Protein AF-A0A183G8P6-F1 (afdb_monomer_lite)

Radius of gyration: 13.99 Å; chains: 1; bounding box: 27×24×45 Å

Structure (mmCIF, N/CA/C/O backbone):
data_AF-A0A183G8P6-F1
#
_entry.id   AF-A0A183G8P6-F1
#
loop_
_atom_site.group_PDB
_atom_site.id
_atom_site.type_symbol
_atom_site.label_atom_id
_atom_site.label_alt_id
_atom_site.label_comp_id
_atom_site.label_asym_id
_atom_site.label_entity_id
_atom_site.label_seq_id
_atom_site.pdbx_PDB_ins_code
_atom_site.Cartn_x
_atom_site.Cartn_y
_atom_site.Cartn_z
_atom_site.occupancy
_atom_site.B_iso_or_equiv
_atom_site.auth_seq_id
_atom_site.auth_comp_id
_atom_site.auth_asym_id
_atom_site.auth_atom_id
_atom_site.pdbx_PDB_model_num
ATOM 1 N N . MET A 1 1 ? 2.191 9.570 -8.312 1.00 76.25 1 MET A N 1
ATOM 2 C CA . MET A 1 1 ? 1.168 9.500 -7.245 1.00 76.25 1 MET A CA 1
ATOM 3 C C . MET A 1 1 ? 1.745 10.107 -5.976 1.00 76.25 1 MET A C 1
ATOM 5 O O . MET A 1 1 ? 2.861 9.744 -5.615 1.00 76.25 1 MET A O 1
ATOM 9 N N . THR A 1 2 ? 1.056 11.068 -5.359 1.00 91.69 2 THR A N 1
ATOM 10 C CA . THR A 1 2 ? 1.535 11.735 -4.135 1.00 91.69 2 THR A CA 1
ATOM 11 C C . THR A 1 2 ? 1.148 10.928 -2.898 1.00 91.69 2 THR A C 1
ATOM 13 O O . THR A 1 2 ? 0.217 10.124 -2.950 1.00 91.69 2 THR A O 1
ATOM 16 N N . THR A 1 3 ? 1.824 11.165 -1.773 1.00 91.75 3 THR A N 1
ATOM 17 C CA . THR A 1 3 ? 1.482 10.537 -0.487 1.00 91.75 3 THR A CA 1
ATOM 18 C C . THR A 1 3 ? 0.033 10.818 -0.085 1.00 91.75 3 THR A C 1
ATOM 20 O O . THR A 1 3 ? -0.663 9.904 0.337 1.00 91.75 3 THR A O 1
ATOM 23 N N . GLN A 1 4 ? -0.471 12.041 -0.292 1.00 94.62 4 GLN A N 1
ATOM 24 C CA . GLN A 1 4 ? -1.855 12.387 0.051 1.00 94.62 4 GLN A CA 1
ATOM 25 C C . GLN A 1 4 ? -2.877 11.566 -0.747 1.00 94.62 4 GLN A C 1
ATOM 27 O O . GLN A 1 4 ? -3.863 11.092 -0.187 1.00 94.62 4 GLN A O 1
ATOM 32 N N . THR A 1 5 ? -2.634 11.365 -2.047 1.00 95.44 5 THR A N 1
ATOM 33 C CA . THR A 1 5 ? -3.502 10.525 -2.883 1.00 95.44 5 THR A CA 1
ATOM 34 C C . THR A 1 5 ? -3.496 9.073 -2.405 1.00 95.44 5 THR A C 1
ATOM 36 O O . THR A 1 5 ? -4.547 8.441 -2.385 1.00 95.44 5 THR A O 1
ATOM 39 N N . VAL A 1 6 ? -2.338 8.556 -1.977 1.00 95.75 6 VAL A N 1
ATOM 40 C CA . VAL A 1 6 ? -2.235 7.204 -1.407 1.00 95.75 6 VAL A CA 1
ATOM 41 C C . VAL A 1 6 ? -3.054 7.080 -0.129 1.00 95.75 6 VAL A C 1
ATOM 43 O O . VAL A 1 6 ? -3.851 6.156 -0.021 1.00 95.75 6 VAL A O 1
ATOM 46 N N . LEU A 1 7 ? -2.904 8.006 0.818 1.00 96.56 7 LEU A N 1
ATOM 47 C CA . LEU A 1 7 ? -3.642 7.942 2.084 1.00 96.56 7 LEU A CA 1
ATOM 48 C C . LEU A 1 7 ? -5.155 8.011 1.862 1.00 96.56 7 LEU A C 1
ATOM 50 O O . LEU A 1 7 ? -5.885 7.184 2.398 1.00 96.56 7 LEU A O 1
ATOM 54 N N . SER A 1 8 ? -5.608 8.903 0.978 1.00 97.06 8 SER A N 1
ATOM 55 C CA . SER A 1 8 ? -7.023 9.005 0.604 1.00 97.06 8 SER A CA 1
ATOM 56 C C . SER A 1 8 ? -7.559 7.708 -0.023 1.00 97.06 8 SER A C 1
ATOM 58 O O . SER A 1 8 ? -8.663 7.271 0.301 1.00 97.06 8 SER A O 1
ATOM 60 N N . PHE A 1 9 ? -6.765 7.042 -0.870 1.00 96.25 9 PHE A N 1
ATOM 61 C CA . PHE A 1 9 ? -7.113 5.723 -1.402 1.00 96.25 9 PHE A CA 1
ATOM 62 C C . PHE A 1 9 ? -7.229 4.673 -0.289 1.00 96.25 9 PHE A C 1
ATOM 64 O O . PHE A 1 9 ? -8.189 3.900 -0.272 1.00 96.25 9 PHE A O 1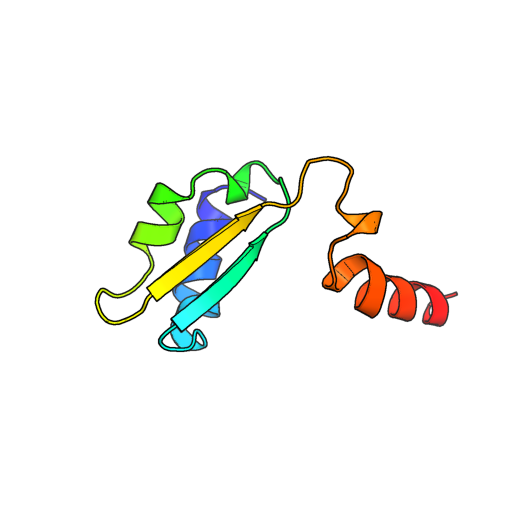
ATOM 71 N N . PHE A 1 10 ? -6.277 4.646 0.647 1.00 96.94 10 PHE A N 1
ATOM 72 C CA . PHE A 1 10 ? -6.315 3.685 1.744 1.00 96.94 10 PHE A CA 1
ATOM 73 C C . PHE A 1 10 ? -7.557 3.883 2.622 1.00 96.94 10 PHE A C 1
ATOM 75 O O . PHE A 1 10 ? -8.287 2.921 2.859 1.00 96.94 10 PHE A O 1
ATOM 82 N N . GLU A 1 11 ? -7.844 5.120 3.020 1.00 97.00 11 GLU A N 1
ATOM 83 C CA . GLU A 1 11 ? -8.976 5.459 3.889 1.00 97.00 11 GLU A CA 1
ATOM 84 C C . GLU A 1 11 ? -10.334 5.187 3.236 1.00 97.00 11 GLU A C 1
ATOM 86 O O . GLU A 1 11 ? -11.214 4.590 3.858 1.00 97.00 11 GLU A O 1
ATOM 91 N N . HIS A 1 12 ? -10.523 5.615 1.986 1.00 97.31 12 HIS A N 1
ATOM 92 C CA . HIS A 1 12 ? -11.856 5.640 1.377 1.00 97.31 12 HIS A CA 1
ATOM 93 C C . HIS A 1 12 ? -12.152 4.468 0.445 1.00 97.31 12 HIS A C 1
ATOM 95 O O . HIS A 1 12 ? -13.320 4.210 0.160 1.00 97.31 12 HIS A O 1
ATOM 101 N N . VAL A 1 13 ? -11.130 3.761 -0.042 1.00 97.06 13 VAL A N 1
ATOM 102 C CA . VAL A 1 13 ? -11.307 2.684 -1.028 1.00 97.06 13 VAL A CA 1
ATOM 103 C C . VAL A 1 13 ? -10.852 1.347 -0.463 1.00 97.06 13 VAL A C 1
ATOM 105 O O . VAL A 1 13 ? -11.616 0.383 -0.478 1.00 97.06 13 VAL A O 1
ATOM 108 N N . PHE A 1 14 ? -9.632 1.279 0.070 1.00 96.38 14 PHE A N 1
ATOM 109 C CA . PHE A 1 14 ? -9.058 0.014 0.526 1.00 96.38 14 PHE A CA 1
ATOM 110 C C . PHE A 1 14 ? -9.651 -0.465 1.858 1.00 96.38 14 PHE A C 1
ATOM 112 O O . PHE A 1 14 ? -10.170 -1.578 1.932 1.00 96.38 14 PHE A O 1
ATOM 119 N N . VAL A 1 15 ? -9.613 0.359 2.913 1.00 97.00 15 VAL A N 1
ATOM 120 C CA . VAL A 1 15 ? -10.045 -0.016 4.275 1.00 97.00 15 VAL A CA 1
ATOM 121 C C . VAL A 1 15 ? -11.491 -0.537 4.347 1.00 97.00 15 VAL A C 1
ATOM 123 O O . VAL A 1 15 ? -11.706 -1.535 5.054 1.00 97.00 15 VAL A O 1
ATOM 126 N N . PRO A 1 16 ? -12.474 0.043 3.622 1.00 96.88 16 PRO A N 1
ATOM 127 C CA . PRO A 1 16 ? -13.837 -0.487 3.585 1.00 96.88 16 PRO A CA 1
ATOM 128 C C . PRO A 1 16 ? -13.938 -1.923 3.055 1.00 96.88 16 PRO A C 1
ATOM 130 O O . PRO A 1 16 ? -14.820 -2.661 3.481 1.00 96.88 16 PRO A O 1
ATOM 133 N N . GLN A 1 17 ? -13.030 -2.333 2.162 1.00 96.69 17 GLN A N 1
ATOM 134 C CA . GLN A 1 17 ? -13.021 -3.666 1.542 1.00 96.69 17 GLN A CA 1
ATOM 135 C C . GLN A 1 17 ? -11.986 -4.621 2.156 1.00 96.69 17 GLN A C 1
ATOM 137 O O . GLN A 1 17 ? -11.995 -5.819 1.878 1.00 96.69 17 GLN A O 1
ATOM 142 N N . MET A 1 18 ? -11.079 -4.105 2.986 1.00 96.69 18 MET A N 1
ATOM 143 C CA . MET A 1 18 ? -9.985 -4.869 3.579 1.00 96.69 18 MET A CA 1
ATOM 144 C C . MET A 1 18 ? -10.521 -5.979 4.512 1.00 96.69 18 MET A C 1
ATOM 146 O O . MET A 1 18 ? -11.341 -5.678 5.382 1.00 96.69 18 MET A O 1
ATOM 150 N N . PRO A 1 19 ? -10.046 -7.234 4.412 1.00 96.88 19 PRO A N 1
ATOM 151 C CA . PRO A 1 19 ? -10.356 -8.276 5.395 1.00 96.88 19 PRO A CA 1
ATOM 152 C C . PRO A 1 19 ? -9.685 -7.991 6.751 1.00 96.88 19 PRO A C 1
ATOM 154 O O . PRO A 1 19 ? -8.780 -7.164 6.839 1.00 96.88 19 PRO A O 1
ATOM 157 N N . ASP A 1 20 ? -10.079 -8.701 7.811 1.00 97.62 20 ASP A N 1
ATOM 158 C CA . ASP A 1 20 ? -9.520 -8.480 9.159 1.00 97.62 20 ASP A CA 1
ATOM 159 C C . ASP A 1 20 ? -8.004 -8.692 9.227 1.00 97.62 20 ASP A C 1
ATOM 161 O O . ASP A 1 20 ? -7.314 -7.995 9.963 1.00 97.62 20 ASP A O 1
ATOM 165 N N . ASN A 1 21 ? -7.471 -9.615 8.423 1.00 97.81 21 ASN A N 1
ATOM 166 C CA . ASN A 1 21 ? -6.040 -9.855 8.276 1.00 97.81 21 ASN A CA 1
ATOM 167 C C . ASN A 1 21 ? -5.679 -9.781 6.793 1.00 97.81 21 ASN A C 1
ATOM 169 O O . ASN A 1 21 ? -6.151 -10.591 5.995 1.00 97.81 21 ASN A O 1
ATOM 173 N N . CYS A 1 22 ? -4.845 -8.816 6.414 1.00 97.62 22 CYS A N 1
ATOM 174 C CA . CYS A 1 22 ? -4.491 -8.574 5.021 1.00 97.62 22 CYS A CA 1
ATOM 175 C C . CYS A 1 22 ? -2.979 -8.422 4.854 1.00 97.62 22 CYS A C 1
ATOM 177 O O . CYS A 1 22 ? -2.327 -7.723 5.627 1.00 97.62 22 CYS A O 1
ATOM 179 N N . THR A 1 23 ? -2.425 -9.030 3.806 1.00 96.50 23 THR A N 1
ATOM 180 C CA . THR A 1 23 ? -1.093 -8.684 3.299 1.00 96.50 23 THR A CA 1
ATOM 181 C C . THR A 1 23 ? -1.254 -7.998 1.954 1.00 96.50 23 THR A C 1
ATOM 183 O O . THR A 1 23 ? -1.853 -8.571 1.046 1.00 96.50 23 THR A O 1
ATOM 186 N N . ILE A 1 24 ? -0.709 -6.791 1.822 1.00 95.19 24 ILE A N 1
ATOM 187 C CA . ILE A 1 24 ? -0.692 -6.040 0.569 1.00 95.19 24 ILE A CA 1
ATOM 188 C C . ILE A 1 24 ? 0.730 -5.960 0.018 1.00 95.19 24 ILE A C 1
ATOM 190 O O . ILE A 1 24 ? 1.697 -5.772 0.760 1.00 95.19 24 ILE A O 1
ATOM 194 N N . ILE A 1 25 ? 0.841 -6.103 -1.301 1.00 94.44 25 ILE A N 1
ATOM 195 C CA . ILE A 1 25 ? 2.089 -5.947 -2.041 1.00 94.44 25 ILE A CA 1
ATO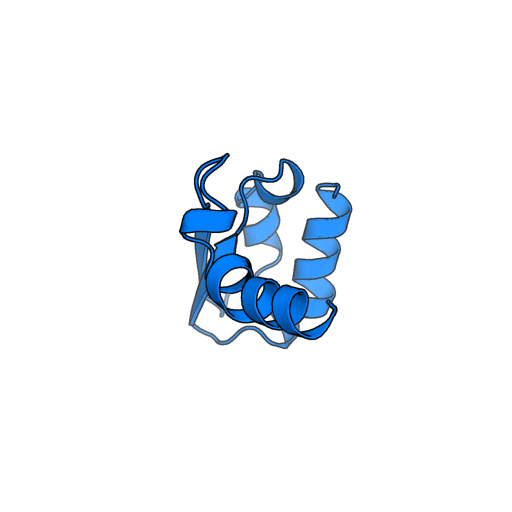M 196 C C . ILE A 1 25 ? 1.997 -4.644 -2.837 1.00 94.44 25 ILE A C 1
ATOM 198 O O . ILE A 1 25 ? 1.129 -4.506 -3.699 1.00 94.44 25 ILE A O 1
ATOM 202 N N . LEU A 1 26 ? 2.874 -3.689 -2.535 1.00 93.75 26 LEU A N 1
ATOM 203 C CA . LEU A 1 26 ? 2.912 -2.363 -3.148 1.00 93.75 26 LEU A CA 1
ATOM 204 C C . LEU A 1 26 ? 4.115 -2.216 -4.082 1.00 93.75 26 LEU A C 1
ATOM 206 O O . LEU A 1 26 ? 5.155 -2.845 -3.892 1.00 93.75 26 LEU A O 1
ATOM 210 N N . ASP A 1 27 ? 3.968 -1.347 -5.078 1.00 91.75 27 ASP A N 1
ATOM 211 C CA . ASP A 1 27 ? 5.079 -0.897 -5.919 1.00 91.75 27 ASP A CA 1
ATOM 212 C C . ASP A 1 27 ? 6.016 0.034 -5.121 1.00 91.75 27 ASP A C 1
ATOM 214 O O . ASP A 1 27 ? 5.612 0.637 -4.122 1.00 91.75 27 ASP A O 1
ATOM 218 N N . SER A 1 28 ? 7.256 0.217 -5.571 1.00 92.62 28 SER A N 1
ATOM 219 C CA . SER A 1 28 ? 8.261 1.079 -4.931 1.00 92.62 28 SER A CA 1
ATOM 220 C C . SER A 1 28 ? 8.059 2.576 -5.197 1.00 92.62 28 SER A C 1
ATOM 222 O O . SER A 1 28 ? 9.016 3.352 -5.171 1.00 92.62 28 SER A O 1
ATOM 224 N N . TRP A 1 29 ? 6.841 3.015 -5.519 1.00 91.81 29 TRP A N 1
ATOM 225 C CA . TRP A 1 29 ? 6.578 4.429 -5.786 1.00 91.81 29 TRP A CA 1
ATOM 226 C C . TRP A 1 29 ? 6.741 5.252 -4.510 1.00 91.81 29 TRP A C 1
ATOM 228 O O . TRP A 1 29 ? 6.300 4.850 -3.436 1.00 91.81 29 TRP A O 1
ATOM 238 N N . ALA A 1 30 ? 7.296 6.460 -4.639 1.00 91.81 30 ALA A N 1
ATOM 239 C CA . ALA A 1 30 ? 7.550 7.344 -3.501 1.00 91.81 30 ALA A CA 1
ATOM 240 C C . ALA A 1 30 ? 6.300 7.595 -2.634 1.00 91.81 30 ALA A C 1
ATOM 242 O O . ALA A 1 30 ? 6.405 7.635 -1.412 1.00 91.81 30 ALA A O 1
ATOM 243 N N . GLY A 1 31 ? 5.107 7.680 -3.235 1.00 92.00 31 GLY A N 1
ATOM 244 C CA . GLY A 1 31 ? 3.853 7.840 -2.490 1.00 92.00 31 GLY A CA 1
ATOM 245 C C . GLY A 1 31 ? 3.513 6.674 -1.548 1.00 92.00 31 GLY A C 1
ATOM 246 O O . GLY A 1 31 ? 2.829 6.896 -0.555 1.00 92.00 31 GLY A O 1
ATOM 247 N N . PHE A 1 32 ? 4.009 5.459 -1.814 1.00 94.00 32 PHE A N 1
ATOM 248 C CA . PHE A 1 32 ? 3.816 4.282 -0.956 1.00 94.00 32 PHE A CA 1
ATOM 249 C C . PHE A 1 32 ? 4.896 4.116 0.117 1.00 94.00 32 PHE A C 1
ATOM 251 O O . PHE A 1 32 ? 4.741 3.283 0.998 1.00 94.00 32 PHE A O 1
ATOM 258 N N . SER A 1 33 ? 5.976 4.899 0.076 1.00 92.94 33 SER A N 1
ATOM 259 C CA . SER A 1 33 ? 7.133 4.712 0.966 1.00 92.94 33 SER A CA 1
ATOM 260 C C . SER A 1 33 ? 6.840 4.968 2.451 1.00 92.94 33 SER A C 1
ATOM 262 O O . SER A 1 33 ? 7.52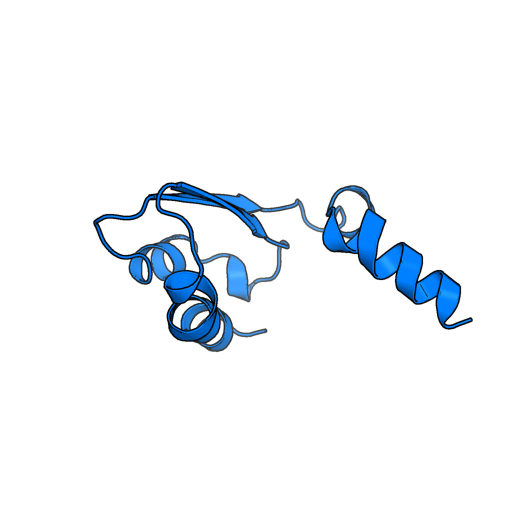0 4.422 3.320 1.00 92.94 33 SER A O 1
ATOM 264 N N . ASN A 1 34 ? 5.821 5.773 2.772 1.00 94.62 34 ASN A N 1
ATOM 265 C CA . ASN A 1 34 ? 5.472 6.101 4.152 1.00 94.62 34 ASN A CA 1
ATOM 266 C C . ASN A 1 34 ? 4.495 5.072 4.745 1.00 94.62 34 ASN A C 1
ATOM 268 O O . ASN A 1 34 ? 3.296 5.325 4.882 1.00 94.62 34 ASN A O 1
ATOM 272 N N . HIS A 1 35 ? 5.025 3.907 5.124 1.00 95.44 35 HIS A N 1
ATOM 273 C CA . HIS A 1 35 ? 4.224 2.835 5.722 1.00 95.44 35 HIS A CA 1
ATOM 274 C C . HIS A 1 35 ? 3.574 3.253 7.047 1.00 95.44 35 HIS A C 1
ATOM 276 O O . HIS A 1 35 ? 2.475 2.801 7.345 1.00 95.44 35 HIS A O 1
ATOM 282 N N . VAL A 1 36 ? 4.208 4.136 7.828 1.00 96.25 36 VAL A N 1
ATOM 283 C CA . VAL A 1 36 ? 3.655 4.625 9.103 1.00 96.25 36 VAL A CA 1
ATOM 284 C C . VAL A 1 36 ? 2.344 5.372 8.869 1.00 96.25 36 VAL A C 1
ATOM 286 O O . VAL A 1 36 ? 1.351 5.097 9.539 1.00 96.25 36 VAL A O 1
ATOM 289 N N . ALA A 1 37 ? 2.320 6.271 7.883 1.00 95.94 37 ALA A N 1
ATOM 290 C CA . ALA A 1 37 ? 1.111 7.007 7.537 1.00 95.94 37 ALA A CA 1
ATOM 291 C C . ALA A 1 37 ? 0.019 6.080 6.987 1.00 95.94 37 ALA A C 1
ATOM 293 O O . ALA A 1 37 ? -1.138 6.220 7.367 1.00 95.94 37 ALA A O 1
ATOM 294 N N . ILE A 1 38 ? 0.380 5.087 6.165 1.00 96.75 38 ILE A N 1
ATOM 295 C CA . ILE A 1 38 ? -0.577 4.081 5.678 1.00 96.75 38 ILE A CA 1
ATOM 296 C C . ILE A 1 38 ? -1.168 3.292 6.852 1.00 96.75 38 ILE A C 1
ATOM 298 O O . ILE A 1 38 ? -2.382 3.142 6.939 1.00 96.75 38 ILE A O 1
ATOM 302 N N . HIS A 1 39 ? -0.340 2.830 7.790 1.00 96.69 39 HIS A N 1
ATOM 303 C CA . HIS A 1 39 ? -0.807 2.100 8.968 1.00 96.69 39 HIS A CA 1
ATOM 304 C C . HIS A 1 39 ? -1.746 2.924 9.851 1.00 96.69 39 HIS A C 1
ATOM 306 O O . HIS A 1 39 ? -2.671 2.358 10.426 1.00 96.69 39 HIS A O 1
ATOM 312 N N . ALA A 1 40 ? -1.558 4.244 9.924 1.00 96.88 40 ALA A N 1
ATOM 313 C CA . ALA A 1 40 ? -2.450 5.127 10.674 1.00 96.88 40 ALA A CA 1
ATOM 314 C C . ALA A 1 40 ? -3.882 5.169 10.106 1.00 96.88 40 ALA A C 1
ATOM 316 O O . ALA A 1 40 ? -4.812 5.486 10.844 1.00 96.88 40 ALA A O 1
ATOM 317 N N . THR A 1 41 ? -4.072 4.803 8.833 1.00 95.94 41 THR A N 1
ATOM 318 C CA . THR A 1 41 ? -5.404 4.696 8.208 1.00 95.94 41 THR A CA 1
ATOM 319 C C . THR A 1 41 ? -6.145 3.408 8.592 1.00 95.94 41 THR A C 1
ATOM 321 O O . THR A 1 41 ? -7.347 3.289 8.355 1.00 95.94 41 THR A O 1
ATOM 324 N N . ILE A 1 42 ? -5.451 2.425 9.180 1.00 97.44 42 ILE A N 1
ATOM 325 C CA . ILE A 1 42 ? -6.007 1.096 9.442 1.00 97.44 42 ILE A CA 1
ATOM 326 C C . ILE A 1 42 ? -6.722 1.077 10.802 1.00 97.44 42 ILE A C 1
ATOM 328 O O . ILE A 1 42 ? -6.120 1.424 11.822 1.00 97.44 42 ILE A O 1
ATOM 332 N N . PRO A 1 43 ? -7.998 0.646 10.862 1.00 96.75 43 PRO A N 1
ATOM 333 C CA . PRO A 1 43 ? -8.715 0.512 12.123 1.00 96.75 43 PRO A CA 1
ATOM 334 C C . PRO A 1 43 ? -8.026 -0.462 13.079 1.00 96.75 43 PRO A C 1
ATOM 336 O O . PRO A 1 43 ? -7.514 -1.496 12.659 1.00 96.75 43 PRO A O 1
ATOM 339 N N . ARG A 1 44 ? -8.097 -0.188 14.387 1.00 96.19 44 ARG A N 1
ATOM 340 C CA . ARG A 1 44 ? -7.398 -0.970 15.427 1.00 96.19 44 ARG A CA 1
ATOM 341 C C . ARG A 1 44 ? -7.758 -2.460 15.473 1.00 96.19 44 ARG A C 1
ATOM 343 O O . ARG A 1 44 ? -6.985 -3.237 16.016 1.00 96.19 44 ARG A O 1
ATOM 350 N N . TRP A 1 45 ? -8.925 -2.848 14.961 1.00 96.56 45 TRP A N 1
ATOM 351 C CA . TRP A 1 45 ? -9.374 -4.245 14.929 1.00 96.56 45 TRP A CA 1
ATOM 352 C C . TRP A 1 45 ? -8.926 -5.009 13.673 1.00 96.56 45 TRP A C 1
ATOM 354 O O . TRP A 1 45 ? -9.171 -6.209 13.593 1.00 96.56 45 TRP A O 1
ATOM 364 N N . LYS A 1 46 ? -8.282 -4.344 12.702 1.00 97.50 46 LYS A N 1
ATOM 365 C CA . LYS A 1 46 ? -7.732 -4.976 11.496 1.00 97.50 46 LYS A CA 1
ATOM 366 C C . LYS A 1 46 ? -6.206 -5.003 11.539 1.00 97.50 46 LYS A C 1
ATOM 368 O O . LYS A 1 46 ? -5.564 -4.102 12.074 1.00 97.50 46 LYS A O 1
ATOM 373 N N . THR A 1 47 ? -5.622 -6.012 10.905 1.00 97.94 47 THR A N 1
ATOM 374 C CA . THR A 1 47 ? -4.175 -6.200 10.780 1.00 97.94 47 THR A CA 1
ATOM 375 C C . THR A 1 47 ? -3.761 -6.115 9.317 1.00 97.94 47 THR A C 1
ATOM 377 O O . THR A 1 47 ? -4.240 -6.875 8.474 1.00 97.94 47 THR A O 1
ATOM 380 N N . LEU A 1 48 ? -2.841 -5.198 9.017 1.00 98.00 48 LEU A N 1
ATOM 381 C CA . LEU A 1 48 ? -2.232 -5.045 7.697 1.00 98.00 48 LEU A CA 1
ATOM 382 C C . LEU A 1 48 ? -0.750 -5.431 7.758 1.00 98.00 48 LEU A C 1
ATOM 384 O O . LEU A 1 48 ? -0.035 -4.996 8.655 1.00 98.00 48 LEU A O 1
ATOM 388 N N . SER A 1 49 ? -0.271 -6.197 6.783 1.00 97.94 49 SER A N 1
ATOM 389 C CA . SER A 1 49 ? 1.155 -6.383 6.503 1.00 97.94 49 SER A CA 1
ATOM 390 C C . SER A 1 49 ? 1.474 -5.791 5.135 1.00 97.94 49 SER A C 1
ATOM 392 O O . SER A 1 49 ? 0.803 -6.106 4.154 1.00 97.94 49 SER A O 1
ATOM 394 N N . ILE A 1 50 ? 2.486 -4.927 5.060 1.00 96.88 50 ILE A N 1
ATOM 395 C CA . ILE A 1 50 ? 2.897 -4.280 3.811 1.00 96.88 50 ILE A CA 1
ATOM 396 C C . ILE A 1 50 ? 4.210 -4.899 3.334 1.00 96.88 50 ILE A C 1
ATOM 398 O O . ILE A 1 50 ? 5.190 -4.969 4.081 1.00 96.88 50 ILE A O 1
ATOM 402 N N . ARG A 1 51 ? 4.237 -5.332 2.072 1.00 95.94 51 ARG A N 1
ATOM 403 C CA . ARG A 1 51 ? 5.449 -5.742 1.354 1.00 95.94 51 ARG A CA 1
ATOM 404 C C . ARG A 1 51 ? 5.651 -4.826 0.157 1.00 95.94 51 ARG A C 1
ATOM 406 O O . ARG A 1 51 ? 4.714 -4.585 -0.593 1.00 95.94 51 ARG A O 1
ATOM 413 N N . THR A 1 52 ? 6.871 -4.347 -0.038 1.00 95.12 52 THR A N 1
ATOM 414 C CA . THR A 1 52 ? 7.208 -3.462 -1.158 1.00 95.12 52 THR A CA 1
ATOM 415 C C . THR A 1 52 ? 8.047 -4.228 -2.163 1.00 95.12 52 THR A C 1
ATOM 417 O O . THR A 1 52 ? 9.031 -4.873 -1.795 1.00 95.12 52 THR A O 1
ATOM 420 N N . ILE A 1 53 ? 7.653 -4.168 -3.429 1.00 95.00 53 ILE A N 1
ATOM 421 C CA . ILE A 1 53 ? 8.430 -4.726 -4.532 1.00 95.00 53 ILE A CA 1
ATOM 422 C C . ILE A 1 53 ? 9.690 -3.874 -4.720 1.00 95.00 53 ILE A C 1
ATOM 424 O O . ILE A 1 53 ? 9.591 -2.649 -4.683 1.00 95.00 53 ILE A O 1
ATOM 428 N N . PRO A 1 54 ? 10.876 -4.476 -4.913 1.00 94.06 54 PRO A N 1
ATOM 429 C CA . PRO A 1 54 ? 12.083 -3.719 -5.213 1.00 94.06 54 PRO A CA 1
ATOM 430 C C . PRO A 1 54 ? 11.936 -2.885 -6.490 1.00 94.06 54 PRO A C 1
ATOM 432 O O . PRO A 1 54 ? 11.362 -3.336 -7.482 1.00 94.06 54 PRO A O 1
ATOM 435 N N . SER A 1 55 ? 12.516 -1.686 -6.486 1.00 93.50 55 SER A N 1
ATOM 436 C CA . SER A 1 55 ? 12.521 -0.823 -7.670 1.00 93.50 55 SER A CA 1
ATOM 437 C C . SER A 1 55 ? 13.136 -1.536 -8.875 1.00 93.50 55 SER A C 1
ATOM 439 O O . SER A 1 55 ? 14.159 -2.210 -8.755 1.00 93.50 55 SER A O 1
ATOM 441 N N . GLY A 1 56 ? 12.488 -1.413 -10.034 1.00 92.88 56 GLY A N 1
ATOM 442 C CA . GLY A 1 56 ? 12.886 -2.089 -11.273 1.00 92.88 56 GLY A CA 1
ATOM 443 C C . GLY A 1 56 ? 12.445 -3.555 -11.383 1.00 92.88 56 GLY A C 1
ATOM 444 O O . GLY A 1 56 ? 12.574 -4.139 -12.459 1.00 92.88 56 GLY A O 1
ATOM 445 N N . ALA A 1 57 ? 11.881 -4.147 -10.324 1.00 93.62 57 ALA A N 1
ATOM 446 C CA . ALA A 1 57 ? 11.386 -5.526 -10.342 1.00 93.62 57 ALA A CA 1
ATOM 447 C C . ALA A 1 57 ? 9.877 -5.641 -10.634 1.00 93.62 57 ALA A C 1
ATOM 449 O O . ALA A 1 57 ? 9.369 -6.752 -10.777 1.00 93.62 57 ALA A O 1
ATOM 450 N N . THR A 1 58 ? 9.150 -4.525 -10.756 1.00 90.75 58 THR A N 1
ATOM 451 C CA . THR A 1 58 ? 7.685 -4.485 -10.921 1.00 90.75 58 THR A CA 1
ATOM 452 C C . THR A 1 58 ? 7.191 -5.393 -12.050 1.00 90.75 58 THR A C 1
ATOM 454 O O . THR A 1 58 ? 6.443 -6.332 -11.790 1.00 90.75 58 THR A O 1
ATOM 457 N N . GLY A 1 59 ? 7.707 -5.229 -13.271 1.00 87.69 59 GLY A N 1
ATOM 458 C CA . GLY A 1 59 ? 7.312 -6.066 -14.415 1.00 87.69 59 GLY A CA 1
ATOM 459 C C . GLY A 1 59 ? 7.840 -7.502 -14.402 1.00 87.69 59 GLY A C 1
ATOM 460 O O . GLY A 1 59 ? 7.551 -8.263 -15.319 1.00 87.69 59 GLY A O 1
ATOM 461 N N . GLN A 1 60 ? 8.620 -7.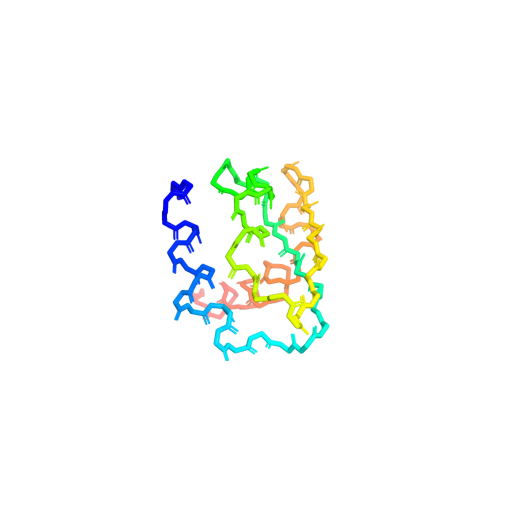880 -13.387 1.00 91.00 60 GLN A N 1
ATOM 462 C CA . GLN A 1 60 ? 9.172 -9.228 -13.241 1.00 91.00 60 GLN A CA 1
ATOM 463 C C . GLN A 1 60 ? 8.435 -10.038 -12.175 1.00 91.00 60 GLN A C 1
ATOM 465 O O . GLN A 1 60 ? 8.257 -11.241 -12.344 1.00 91.00 60 GLN A O 1
ATOM 470 N N . ILE A 1 61 ? 8.029 -9.394 -11.073 1.00 91.75 61 ILE A N 1
ATOM 471 C CA . ILE A 1 61 ? 7.488 -10.101 -9.903 1.00 91.75 61 ILE A CA 1
ATOM 472 C C . ILE A 1 61 ? 6.136 -9.580 -9.420 1.00 91.75 61 ILE A C 1
ATOM 474 O O . ILE A 1 61 ? 5.522 -10.233 -8.578 1.00 91.75 61 ILE A O 1
ATOM 478 N N . GLN A 1 62 ? 5.647 -8.429 -9.900 1.00 92.12 62 GLN A N 1
ATOM 479 C CA . GLN A 1 62 ? 4.339 -7.932 -9.475 1.00 92.12 62 GLN A CA 1
ATOM 480 C C . GLN A 1 62 ? 3.235 -8.770 -10.128 1.00 92.12 62 GLN A C 1
ATOM 482 O O . GLN A 1 62 ? 3.099 -8.726 -11.352 1.00 92.12 62 GLN A O 1
ATOM 487 N N . PRO A 1 63 ? 2.376 -9.464 -9.354 1.00 90.56 63 PRO A N 1
ATOM 488 C CA . PRO A 1 63 ? 1.327 -10.303 -9.937 1.00 90.56 63 PRO A CA 1
ATOM 489 C C . PRO A 1 63 ? 0.372 -9.526 -10.851 1.00 90.56 63 PRO A C 1
ATOM 491 O O . PRO A 1 63 ? -0.071 -10.041 -11.875 1.00 90.56 63 PRO A O 1
ATOM 494 N N . ALA A 1 64 ? 0.092 -8.264 -10.506 1.00 91.12 64 ALA A N 1
ATOM 495 C CA . ALA A 1 64 ? -0.736 -7.381 -11.317 1.00 91.12 64 ALA A CA 1
ATOM 496 C C . ALA A 1 64 ? -0.115 -7.093 -12.694 1.00 91.12 64 ALA A C 1
ATOM 498 O O . ALA A 1 64 ? -0.834 -7.136 -13.688 1.00 91.12 64 ALA A O 1
ATOM 499 N N . ASP A 1 65 ? 1.197 -6.841 -12.776 1.00 91.00 65 ASP A N 1
ATOM 500 C CA . ASP A 1 65 ? 1.847 -6.533 -14.057 1.00 91.00 65 ASP A CA 1
ATOM 501 C C . ASP A 1 65 ? 2.151 -7.793 -14.870 1.00 91.00 65 ASP A C 1
ATOM 503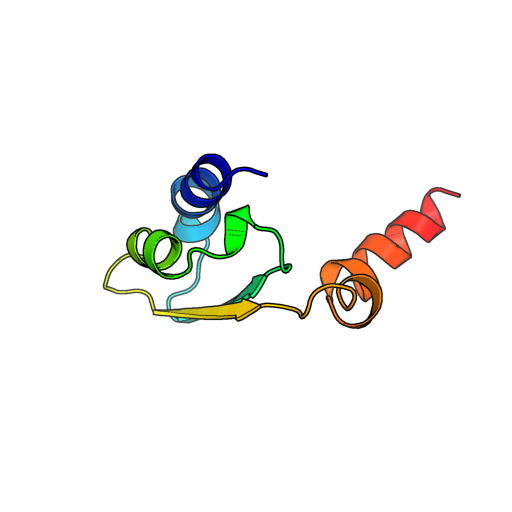 O O . ASP A 1 65 ? 1.808 -7.855 -16.050 1.00 91.00 65 ASP A O 1
ATOM 507 N N . VAL A 1 66 ? 2.693 -8.833 -14.229 1.00 91.06 66 VAL A N 1
ATOM 508 C CA . VAL A 1 66 ? 3.069 -10.096 -14.888 1.00 91.06 66 VAL A CA 1
ATOM 509 C C . VAL A 1 66 ? 1.847 -10.877 -15.369 1.00 91.06 66 VAL A C 1
ATOM 511 O O . VAL A 1 66 ? 1.867 -11.438 -16.461 1.00 91.06 66 VAL A O 1
ATOM 514 N N . GLY A 1 67 ? 0.786 -10.926 -14.563 1.00 88.62 67 GLY A N 1
ATOM 515 C CA . GLY A 1 67 ? -0.432 -11.657 -14.895 1.00 88.62 67 GLY A CA 1
ATOM 516 C C . GLY A 1 67 ? -1.417 -10.790 -15.666 1.00 88.62 67 GLY A C 1
ATOM 517 O O . GLY A 1 67 ? -1.597 -10.943 -16.872 1.00 88.62 67 GLY A O 1
ATOM 518 N N . PHE A 1 68 ? -2.070 -9.873 -14.952 1.00 91.00 68 PHE A N 1
ATOM 519 C CA . PHE A 1 68 ? -3.229 -9.153 -15.474 1.00 91.00 68 PHE A CA 1
ATOM 520 C C . PHE A 1 68 ? -2.861 -8.155 -16.578 1.00 91.00 68 PHE A C 1
ATOM 522 O O . PHE A 1 68 ? -3.387 -8.244 -17.688 1.00 91.00 68 PHE A O 1
ATOM 529 N N . PHE A 1 69 ? -1.944 -7.219 -16.319 1.00 91.38 69 PHE A N 1
ATOM 530 C CA . PHE A 1 69 ? -1.631 -6.178 -17.299 1.00 91.38 69 PHE A CA 1
ATOM 531 C C . PHE A 1 69 ? -0.883 -6.721 -18.513 1.00 91.38 69 PHE A C 1
ATOM 533 O O . PHE A 1 69 ? -1.172 -6.278 -19.621 1.00 91.38 69 PHE A O 1
ATOM 540 N N . SER A 1 70 ? 0.036 -7.675 -18.343 1.00 89.50 70 SER A N 1
ATOM 541 C CA . SER A 1 70 ? 0.701 -8.346 -19.468 1.00 89.50 70 SER A CA 1
ATOM 542 C C . SER A 1 70 ? -0.315 -8.997 -20.410 1.00 89.50 70 SER A C 1
ATOM 544 O O . SER A 1 70 ? -0.293 -8.747 -21.618 1.00 89.50 70 SER A O 1
ATOM 546 N N . TYR A 1 71 ? -1.277 -9.740 -19.851 1.00 90.38 71 TYR A N 1
ATOM 547 C CA . TYR A 1 71 ? -2.357 -10.348 -20.623 1.00 90.38 71 TYR A CA 1
ATOM 548 C C . TYR A 1 71 ? -3.211 -9.297 -21.347 1.00 90.38 71 TYR A C 1
ATOM 550 O O . TYR A 1 71 ? -3.376 -9.370 -22.564 1.00 90.38 71 TYR A O 1
ATOM 558 N N . MET A 1 72 ? -3.682 -8.268 -20.635 1.00 93.75 72 MET A N 1
ATOM 559 C CA . MET A 1 72 ? -4.488 -7.193 -21.230 1.00 93.75 72 MET A CA 1
ATOM 560 C C . MET A 1 72 ? -3.742 -6.466 -22.359 1.00 93.75 72 MET A C 1
ATOM 562 O O . MET A 1 72 ? -4.307 -6.239 -23.426 1.00 93.75 72 MET A O 1
ATOM 566 N N . LYS A 1 73 ? -2.453 -6.150 -22.170 1.00 91.00 73 LYS A N 1
ATOM 567 C CA . LYS A 1 73 ? -1.591 -5.539 -23.202 1.00 91.00 73 LYS A CA 1
ATOM 568 C C . LYS A 1 73 ? -1.468 -6.424 -24.444 1.00 91.00 73 LYS A C 1
ATOM 570 O O . LYS A 1 73 ? -1.342 -5.889 -25.541 1.00 91.00 73 LYS A O 1
ATOM 575 N N . SER A 1 74 ? -1.502 -7.749 -24.293 1.00 91.31 74 SER A N 1
ATOM 576 C CA . SER A 1 74 ? -1.484 -8.675 -25.429 1.00 91.31 74 SER A CA 1
ATOM 577 C C . SER A 1 74 ? -2.790 -8.674 -26.223 1.00 91.31 74 SER A C 1
ATOM 579 O O . SER A 1 74 ? -2.744 -8.929 -27.421 1.00 91.31 74 SER A O 1
ATOM 581 N N . LEU A 1 75 ? -3.931 -8.421 -25.575 1.00 93.62 75 LEU A N 1
ATOM 582 C CA . LEU A 1 75 ? -5.243 -8.375 -26.232 1.00 93.62 75 LEU A CA 1
ATOM 583 C C . LEU A 1 75 ? -5.520 -7.047 -26.947 1.00 93.62 75 LEU A C 1
A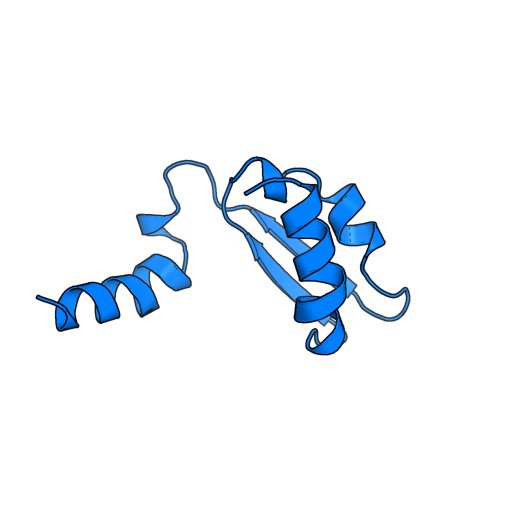TOM 585 O O . LEU A 1 75 ? -6.361 -6.996 -27.834 1.00 93.62 75 LEU A O 1
ATOM 589 N N . MET A 1 76 ? -4.857 -5.968 -26.528 1.00 91.88 76 MET A N 1
ATOM 590 C CA . MET A 1 76 ? -5.029 -4.624 -27.099 1.00 91.88 76 MET A CA 1
ATOM 591 C C . MET A 1 76 ? -4.113 -4.342 -28.303 1.00 91.88 76 MET A C 1
ATOM 593 O O . MET A 1 76 ? -4.065 -3.204 -28.768 1.00 91.88 76 MET A O 1
ATOM 597 N N . LYS A 1 77 ? -3.349 -5.338 -28.761 1.00 61.12 77 LYS A N 1
ATOM 598 C CA . LYS A 1 77 ? -2.568 -5.269 -30.003 1.00 61.12 77 LYS A CA 1
ATOM 599 C C . LYS A 1 77 ? -3.424 -5.694 -31.184 1.00 61.12 77 LYS A C 1
ATOM 601 O O . LYS A 1 77 ? -3.269 -5.051 -32.242 1.00 61.12 77 LYS A O 1
#

Secondary structure (DSSP, 8-state):
--HHHHHHHIIIIIHHH--SEEEEEE---GGG--HHHHHHTS-TT-EEEEEEPPTT-HHHH-HIIIIIIHHHHHHT-

Foldseek 3Di:
DALVVVLCCLQPPVQVVDDQEDEDEEEPDPSPPCVVSSVVSHDPSGHYHYHYDDPPCCCPPPCCNVPPVVVVVVVVD

Organism: Heligmosomoides polygyrus (NCBI:txid6339)

pLDDT: mean 93.75, std 5.01, range [61.12, 98.0]

InterPro domains:
  IPR004875 DDE superfamily endonuclease domain [PF03184] (1-74)

Sequence (77 aa):
MTTQTVLSFFEHVFVPQMPDNCTIILDSWAGFSNHVAIHATIPRWKTLSIRTIPSGATGQIQPADVGFFSYMKSLMK